Protein AF-A0A829BGI9-F1 (afdb_monomer)

Secondary structure (DSSP, 8-state):
----EEEPPTT--HHHHHHHHHHHHS--EEEETTEEEE----TT-EEEEEEEE-TTS-EE---SHHHHHHHHHHHHHHT-S---EEEEEEEE-

Int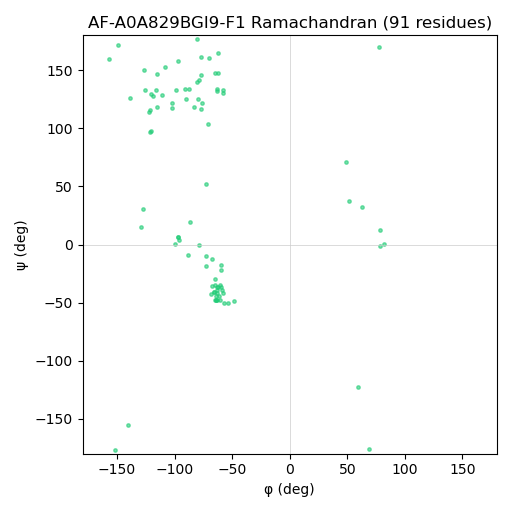erPro domains:
  IPR006219 DAHP synthase, class 1 [PTHR21225] (2-93)
  IPR013785 Aldolase-type TIM barrel [G3DSA:3.20.20.70] (1-93)

Organism: NCBI:txid857119

Radius of gyration: 14.65 Å; Cα contacts (8 Å, |Δi|>4): 171; chains: 1; bounding box: 36×33×37 Å

Solvent-accessible surface area (backbone atoms only — not comparable to full-atom values): 5236 Å² total; per-residue (Å²): 140,77,78,42,72,39,59,34,42,64,71,44,50,52,68,62,27,52,53,49,36,55,56,42,39,35,66,49,75,49,79,53,96,92,38,86,42,77,46,83,38,38,63,53,28,25,46,26,41,35,16,10,36,50,100,85,72,46,66,44,58,45,80,48,71,67,44,51,50,54,51,51,51,52,36,62,75,69,68,54,58,51,90,51,79,43,75,45,90,43,89,31,63

Mean predicted aligned error: 2.69 Å

Structure (mmCIF, N/CA/C/O backbone):
data_AF-A0A829BGI9-F1
#
_entry.id   AF-A0A829BGI9-F1
#
loop_
_atom_site.group_PDB
_atom_site.id
_atom_site.type_symbol
_atom_site.label_atom_id
_atom_site.label_alt_id
_atom_site.label_comp_id
_atom_site.label_asym_id
_atom_site.label_entity_id
_atom_site.label_seq_id
_atom_site.pdbx_PDB_ins_code
_atom_site.Cartn_x
_atom_site.Cartn_y
_atom_site.Cartn_z
_atom_site.occupancy
_atom_site.B_iso_or_equiv
_atom_site.auth_seq_id
_atom_site.auth_comp_id
_atom_site.auth_asym_id
_atom_site.auth_atom_id
_atom_site.pdbx_PDB_model_num
ATOM 1 N N . ASP A 1 1 ? -16.708 5.527 7.008 1.00 68.00 1 ASP A N 1
ATOM 2 C CA . ASP A 1 1 ? -15.357 5.117 6.581 1.00 68.00 1 ASP A CA 1
ATOM 3 C C . ASP A 1 1 ? -15.143 5.368 5.108 1.00 68.00 1 ASP A C 1
ATOM 5 O O . ASP A 1 1 ? -16.081 5.232 4.329 1.00 68.00 1 ASP A O 1
ATOM 9 N N . VAL A 1 2 ? -13.931 5.785 4.747 1.00 90.94 2 VAL A N 1
ATOM 10 C CA . VAL A 1 2 ? -13.521 6.045 3.363 1.00 90.94 2 VAL A CA 1
ATOM 11 C C . VAL A 1 2 ? -12.364 5.095 3.036 1.00 90.94 2 VAL A C 1
ATOM 13 O O . VAL A 1 2 ? -11.393 5.062 3.799 1.00 90.94 2 VAL A O 1
ATOM 16 N N . PRO A 1 3 ? -12.440 4.325 1.935 1.00 96.00 3 PRO A N 1
ATOM 17 C CA . PRO A 1 3 ? -11.314 3.535 1.455 1.00 96.00 3 PRO A CA 1
ATOM 18 C C . PRO A 1 3 ? -10.092 4.402 1.173 1.00 96.00 3 PRO A C 1
ATOM 20 O O . PRO A 1 3 ? -10.187 5.405 0.466 1.00 96.00 3 PRO A O 1
ATOM 23 N N . THR A 1 4 ? -8.940 3.994 1.703 1.00 97.62 4 THR A N 1
ATOM 24 C CA . THR A 1 4 ? -7.698 4.769 1.603 1.00 97.62 4 THR A CA 1
ATOM 25 C C . THR A 1 4 ? -6.623 3.951 0.906 1.00 97.62 4 THR A C 1
ATOM 27 O O . THR A 1 4 ? -6.180 2.929 1.424 1.00 97.62 4 THR A O 1
ATOM 30 N N . GLY A 1 5 ? -6.179 4.411 -0.259 1.00 97.75 5 GLY A N 1
ATOM 31 C CA . GLY A 1 5 ? -5.051 3.808 -0.958 1.00 97.75 5 GLY A CA 1
ATOM 32 C C . GLY A 1 5 ? -3.718 4.409 -0.507 1.00 97.75 5 GLY A C 1
ATOM 33 O O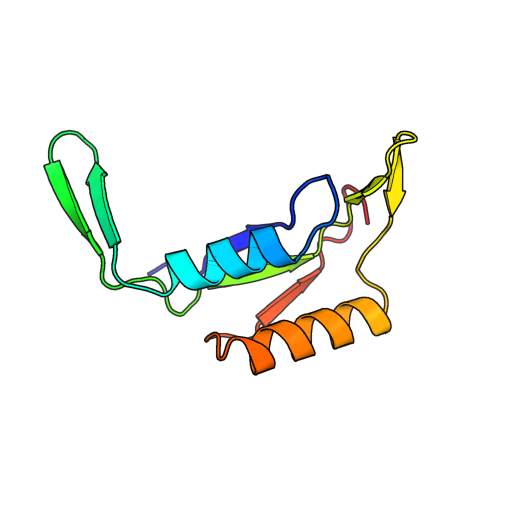 . GLY A 1 5 ? -3.573 5.629 -0.428 1.00 97.75 5 GLY A O 1
ATOM 34 N N . MET A 1 6 ? -2.737 3.554 -0.233 1.00 97.88 6 MET A N 1
ATOM 35 C CA . MET A 1 6 ? -1.371 3.924 0.128 1.00 97.88 6 MET A CA 1
ATOM 36 C C . MET A 1 6 ? -0.464 3.726 -1.085 1.00 97.88 6 MET A C 1
ATOM 38 O O . MET A 1 6 ? -0.365 2.621 -1.609 1.00 97.88 6 MET A O 1
ATOM 42 N N . LYS A 1 7 ? 0.208 4.791 -1.535 1.00 98.38 7 LYS A N 1
ATOM 43 C CA . LYS A 1 7 ? 1.195 4.717 -2.623 1.00 98.38 7 LYS A CA 1
ATOM 44 C C . LYS A 1 7 ? 2.525 4.174 -2.107 1.00 98.38 7 LYS A C 1
ATOM 46 O O . LYS A 1 7 ? 2.974 4.568 -1.028 1.00 98.38 7 LYS A O 1
ATOM 51 N N . ASN A 1 8 ? 3.200 3.343 -2.901 1.00 98.06 8 ASN A N 1
ATOM 52 C CA . ASN A 1 8 ? 4.597 3.018 -2.623 1.00 98.06 8 ASN A CA 1
ATOM 53 C C . ASN A 1 8 ? 5.481 4.281 -2.698 1.00 98.06 8 ASN A C 1
ATOM 55 O O . ASN A 1 8 ? 5.183 5.193 -3.476 1.00 98.06 8 ASN A O 1
ATOM 59 N N . PRO A 1 9 ? 6.555 4.372 -1.889 1.00 97.06 9 PRO A N 1
ATOM 60 C CA . PRO A 1 9 ? 7.450 5.526 -1.907 1.00 97.06 9 PRO A CA 1
ATOM 61 C C . PRO A 1 9 ? 8.135 5.667 -3.268 1.00 97.06 9 PRO A C 1
ATOM 63 O O . PRO A 1 9 ? 8.193 4.717 -4.052 1.00 97.06 9 PRO A O 1
ATOM 66 N N . THR A 1 10 ? 8.729 6.835 -3.515 1.00 96.19 10 THR A N 1
ATOM 67 C CA . THR A 1 10 ? 9.479 7.120 -4.750 1.00 96.19 10 THR A CA 1
ATOM 68 C C . THR A 1 10 ? 10.658 6.179 -4.970 1.00 96.19 10 THR A C 1
ATOM 70 O O . THR A 1 10 ? 11.048 5.983 -6.106 1.00 96.19 10 THR A O 1
ATOM 73 N N . SER A 1 11 ? 11.189 5.528 -3.932 1.00 95.62 11 SER A N 1
ATOM 74 C CA . SER A 1 11 ? 12.215 4.485 -4.076 1.00 95.62 11 SER A CA 1
ATOM 75 C C . SER A 1 11 ? 11.694 3.155 -4.639 1.00 95.62 11 SER A C 1
ATOM 77 O O . SER A 1 11 ? 12.487 2.258 -4.901 1.00 95.62 11 SER A O 1
ATOM 79 N N . GLY A 1 12 ? 10.375 2.975 -4.759 1.00 95.00 12 GLY A N 1
ATOM 80 C CA . GLY A 1 12 ? 9.760 1.706 -5.165 1.00 95.00 12 GLY A CA 1
ATOM 81 C C . GLY A 1 12 ? 9.674 0.646 -4.058 1.00 95.00 12 GLY A C 1
ATOM 82 O O . GLY A 1 12 ? 9.129 -0.429 -4.286 1.00 95.00 12 GLY A O 1
ATOM 83 N N . ASN A 1 13 ? 10.175 0.920 -2.847 1.00 94.94 13 ASN A N 1
ATOM 84 C CA . ASN A 1 13 ? 10.199 -0.065 -1.763 1.00 94.94 13 ASN A CA 1
ATOM 85 C C . ASN A 1 13 ? 8.789 -0.351 -1.206 1.00 94.94 13 ASN A C 1
ATOM 87 O O . ASN A 1 13 ? 8.247 0.430 -0.418 1.00 94.94 13 ASN A O 1
ATOM 91 N N . LEU A 1 14 ? 8.226 -1.503 -1.583 1.00 95.56 14 LEU A N 1
ATOM 92 C CA . LEU A 1 14 ? 6.869 -1.915 -1.213 1.00 95.56 14 LEU A CA 1
ATOM 93 C C . LEU A 1 14 ? 6.686 -2.139 0.296 1.00 95.56 14 LEU A C 1
ATOM 95 O O . LEU A 1 14 ? 5.601 -1.879 0.811 1.00 95.56 14 LEU A O 1
ATOM 99 N N . ASN A 1 15 ? 7.728 -2.538 1.035 1.00 95.94 15 ASN A N 1
ATOM 100 C CA . ASN A 1 15 ? 7.611 -2.809 2.475 1.00 95.94 15 ASN A CA 1
ATOM 101 C C . ASN A 1 15 ? 7.167 -1.567 3.260 1.00 95.94 15 ASN A C 1
ATOM 103 O O . ASN A 1 15 ? 6.415 -1.678 4.224 1.00 95.94 15 ASN A O 1
ATOM 107 N N . ILE A 1 16 ? 7.598 -0.372 2.841 1.00 96.75 16 ILE A N 1
ATOM 108 C CA . ILE A 1 16 ? 7.191 0.884 3.490 1.00 96.75 16 ILE A CA 1
ATOM 109 C C . ILE A 1 16 ? 5.679 1.094 3.344 1.00 96.75 16 ILE A C 1
ATOM 111 O O . ILE A 1 16 ? 5.003 1.431 4.314 1.00 96.75 16 ILE A O 1
ATOM 115 N N . MET A 1 17 ? 5.145 0.858 2.147 1.00 97.56 17 MET A N 1
ATOM 116 C CA . MET A 1 17 ? 3.712 0.961 1.872 1.00 97.56 17 MET A CA 1
ATOM 117 C C . MET A 1 17 ? 2.911 -0.063 2.673 1.00 97.56 17 MET A C 1
ATOM 119 O O . MET A 1 17 ? 1.931 0.301 3.318 1.00 97.56 17 MET A O 1
ATOM 123 N N . PHE A 1 18 ? 3.347 -1.324 2.674 1.00 98.19 18 PHE A N 1
ATOM 124 C CA . PHE A 1 18 ? 2.677 -2.396 3.406 1.00 98.19 18 PHE A CA 1
ATOM 125 C C . PHE A 1 18 ? 2.674 -2.176 4.920 1.00 98.19 18 PHE A C 1
ATOM 127 O O . PHE A 1 18 ? 1.649 -2.386 5.565 1.00 98.19 18 PHE A O 1
ATOM 134 N N . ASN A 1 19 ? 3.765 -1.661 5.489 1.00 97.94 19 ASN A N 1
ATOM 135 C CA . ASN A 1 19 ? 3.794 -1.246 6.892 1.00 97.94 19 ASN A CA 1
ATOM 136 C C . ASN A 1 19 ? 2.794 -0.114 7.174 1.00 97.94 19 ASN A C 1
ATOM 138 O O . ASN A 1 19 ? 2.156 -0.105 8.226 1.00 97.94 19 ASN A O 1
ATOM 142 N N . GLY A 1 20 ? 2.620 0.817 6.230 1.00 97.50 20 GLY A N 1
ATOM 143 C CA . GLY A 1 20 ? 1.592 1.856 6.309 1.00 97.50 20 GLY A CA 1
ATOM 144 C C . GLY A 1 20 ? 0.171 1.287 6.308 1.00 97.50 20 GLY A C 1
ATOM 145 O O . GLY A 1 20 ? -0.659 1.720 7.103 1.00 97.50 20 GLY A O 1
ATOM 146 N N . ILE A 1 21 ? -0.100 0.279 5.472 1.00 98.19 21 ILE A N 1
ATOM 147 C CA . ILE A 1 21 ? -1.389 -0.430 5.450 1.00 98.19 21 ILE A CA 1
ATOM 148 C C . ILE A 1 21 ? -1.612 -1.174 6.767 1.00 98.19 21 ILE A C 1
ATOM 150 O O . ILE A 1 21 ? -2.668 -1.013 7.372 1.00 98.19 21 ILE A O 1
ATOM 154 N N . TYR A 1 22 ? -0.614 -1.919 7.252 1.00 98.06 22 TYR A N 1
ATOM 155 C CA . TYR A 1 22 ? -0.676 -2.595 8.548 1.00 98.06 22 TYR A CA 1
ATOM 156 C C . TYR A 1 22 ? -1.024 -1.613 9.672 1.00 98.06 22 TYR A C 1
ATOM 158 O O . TYR A 1 22 ? -1.960 -1.846 10.433 1.00 98.06 22 TYR A O 1
ATOM 166 N N . ALA A 1 23 ? -0.321 -0.481 9.756 1.00 97.81 23 ALA A N 1
ATOM 167 C CA . ALA A 1 23 ? -0.600 0.534 10.766 1.00 97.81 23 ALA A CA 1
ATOM 168 C C . ALA A 1 23 ? -2.020 1.104 10.626 1.00 97.81 23 ALA A C 1
ATOM 170 O O . ALA A 1 23 ? -2.738 1.207 11.620 1.00 97.81 23 ALA A O 1
ATOM 171 N N . ALA A 1 24 ? -2.447 1.419 9.399 1.00 97.31 24 ALA A N 1
ATOM 172 C CA . ALA A 1 24 ? -3.769 1.972 9.125 1.00 97.31 24 ALA A CA 1
ATOM 173 C C . ALA A 1 24 ? -4.906 0.998 9.458 1.00 97.31 24 ALA A C 1
ATOM 175 O O . ALA A 1 24 ? -5.956 1.448 9.903 1.00 97.31 24 ALA A O 1
ATOM 176 N N . GLN A 1 25 ? -4.716 -0.310 9.267 1.00 97.75 25 GLN A N 1
ATOM 177 C CA . GLN A 1 25 ? -5.718 -1.336 9.584 1.00 97.75 25 GLN A CA 1
ATOM 178 C C . GLN A 1 25 ? -5.882 -1.577 11.089 1.00 97.75 25 GLN A C 1
ATOM 180 O O . GLN A 1 25 ? -6.906 -2.106 11.512 1.00 97.75 25 GLN A O 1
ATOM 185 N N . ASN A 1 26 ? -4.907 -1.173 11.902 1.00 97.69 26 ASN A N 1
ATOM 186 C CA . ASN A 1 26 ? -4.937 -1.354 13.346 1.00 97.69 26 ASN A CA 1
ATOM 187 C C . ASN A 1 26 ? -5.432 -0.098 14.076 1.00 97.69 26 ASN A C 1
ATOM 189 O O . ASN A 1 26 ? -5.345 1.023 13.578 1.00 97.69 26 ASN A O 1
ATOM 193 N N . LYS A 1 27 ? -5.920 -0.303 15.300 1.00 97.50 27 LYS A N 1
ATOM 194 C CA . LYS A 1 27 ? -6.286 0.760 16.240 1.00 97.50 27 LYS A CA 1
ATOM 195 C C . LYS A 1 27 ? -5.084 1.666 16.531 1.00 97.50 27 LYS A C 1
ATOM 197 O O . LYS A 1 27 ? -3.997 1.173 16.825 1.00 97.50 27 LYS A O 1
ATOM 202 N N . GLN A 1 28 ? -5.293 2.979 16.475 1.00 97.12 28 GLN A N 1
ATOM 203 C CA . GLN A 1 28 ? -4.272 3.992 16.765 1.00 97.12 28 GLN A CA 1
ATOM 204 C C . GLN A 1 28 ? -4.786 4.974 17.825 1.00 97.12 28 GLN A C 1
ATOM 206 O O . GLN A 1 28 ? -5.987 5.237 17.879 1.00 97.12 28 GLN A O 1
ATOM 211 N N . SER A 1 29 ? -3.879 5.537 18.628 1.00 97.31 29 SER A N 1
ATOM 212 C CA . SER A 1 29 ? -4.145 6.712 19.471 1.00 97.31 29 SER A CA 1
ATOM 213 C C . SER A 1 29 ? -3.185 7.835 19.087 1.00 97.31 29 SER A C 1
ATOM 215 O O . SER A 1 29 ? -1.979 7.599 18.965 1.00 97.31 29 SER A O 1
ATOM 217 N N . PHE A 1 30 ? -3.710 9.035 18.840 1.00 96.69 30 PHE A N 1
ATOM 218 C CA . PHE A 1 30 ? -2.910 10.212 18.501 1.00 96.69 30 PHE A CA 1
ATOM 219 C C . PHE A 1 30 ? -3.642 11.519 18.820 1.00 96.69 30 PHE A C 1
ATOM 221 O O . PHE A 1 30 ? -4.865 11.568 18.913 1.00 96.69 30 PHE A O 1
ATOM 228 N N . LEU A 1 31 ? -2.875 12.604 18.950 1.00 97.62 31 LEU A N 1
ATOM 229 C CA . LEU A 1 31 ? -3.419 13.949 19.118 1.00 97.62 31 LEU A CA 1
ATOM 230 C C . LEU A 1 31 ? -3.861 14.510 17.760 1.00 97.62 31 LEU A C 1
ATOM 232 O O . LEU A 1 31 ? -3.058 14.598 16.829 1.00 97.62 31 LEU A O 1
ATOM 236 N N . PHE A 1 32 ? -5.113 14.942 17.655 1.00 96.12 32 PHE A N 1
ATOM 237 C CA . PHE A 1 32 ? -5.655 15.577 16.459 1.00 96.12 32 PHE A CA 1
ATOM 238 C C . PHE A 1 32 ? -6.546 16.754 16.845 1.00 96.12 32 PHE A C 1
ATOM 240 O O . PHE A 1 32 ? -7.461 16.615 17.648 1.00 96.12 32 PHE A O 1
ATOM 247 N N . ASN A 1 33 ? -6.272 17.934 16.282 1.00 95.81 33 ASN A N 1
ATOM 248 C CA . ASN A 1 33 ? -6.985 19.178 16.601 1.00 95.81 33 ASN A CA 1
ATOM 249 C C . ASN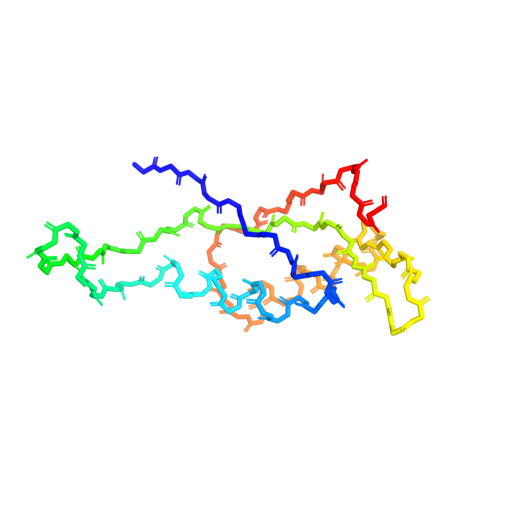 A 1 33 ? -7.063 19.504 18.108 1.00 95.81 33 ASN A C 1
ATOM 251 O O . ASN A 1 33 ? -8.057 20.048 18.576 1.00 95.81 33 ASN A O 1
ATOM 255 N N . GLY A 1 34 ? -5.994 19.208 18.854 1.00 96.62 34 GLY A N 1
ATOM 256 C CA . GLY A 1 34 ? -5.906 19.498 20.290 1.00 96.62 34 GLY A CA 1
ATOM 257 C C . GLY A 1 34 ? -6.584 18.470 21.198 1.00 96.62 34 GLY A C 1
ATOM 258 O O . GLY A 1 34 ? -6.501 18.619 22.411 1.00 96.62 34 GLY A O 1
ATOM 259 N N . GLU A 1 35 ? -7.178 17.420 20.632 1.00 96.50 35 GLU A N 1
ATOM 260 C CA . GLU A 1 35 ? -7.856 16.348 21.365 1.00 96.50 35 GLU A CA 1
ATOM 261 C C . GLU A 1 35 ? -7.134 15.011 21.164 1.00 96.50 35 GLU A C 1
ATOM 263 O O . GLU A 1 35 ? -6.567 14.752 20.096 1.00 96.50 35 GLU A O 1
ATOM 268 N N . GLU A 1 36 ? -7.149 14.149 22.182 1.00 97.06 36 GLU A N 1
ATOM 269 C CA . GLU A 1 36 ? -6.700 12.762 22.040 1.00 97.06 36 GLU A CA 1
ATOM 270 C C . GLU A 1 36 ? -7.785 11.958 21.319 1.00 97.06 36 GLU A C 1
ATOM 272 O O . GLU A 1 36 ? -8.935 11.893 21.756 1.00 97.06 36 GLU A O 1
ATOM 277 N N . VAL A 1 37 ? -7.421 11.361 20.188 1.00 96.94 37 VAL A N 1
ATOM 278 C CA . VAL A 1 37 ? -8.327 10.581 19.350 1.00 96.94 37 VAL A CA 1
ATOM 279 C C . VAL A 1 37 ? -7.866 9.138 19.326 1.00 96.94 37 VAL A C 1
ATOM 281 O O . VAL A 1 37 ? -6.704 8.839 19.061 1.00 96.94 37 VAL A O 1
ATOM 284 N N . GLU A 1 38 ? -8.822 8.241 19.529 1.00 97.81 38 GLU A N 1
ATOM 285 C CA . GLU A 1 38 ? -8.642 6.807 19.386 1.00 97.81 38 GLU A CA 1
ATOM 286 C C . GLU A 1 38 ? -9.438 6.311 18.170 1.00 97.81 38 GLU A C 1
ATOM 288 O O . GLU A 1 38 ? -10.627 6.604 18.034 1.00 97.81 38 GLU A O 1
ATOM 293 N N . THR A 1 39 ? -8.794 5.572 17.265 1.00 96.38 39 THR A N 1
ATOM 294 C CA . THR A 1 39 ? -9.429 5.067 16.037 1.00 96.38 39 THR A CA 1
ATOM 295 C C . THR A 1 39 ? -9.657 3.562 16.093 1.00 96.38 39 THR A C 1
ATOM 297 O O . THR A 1 39 ? -8.910 2.824 16.726 1.00 96.38 39 THR A O 1
ATOM 300 N N . SER A 1 40 ? -10.658 3.066 15.368 1.00 96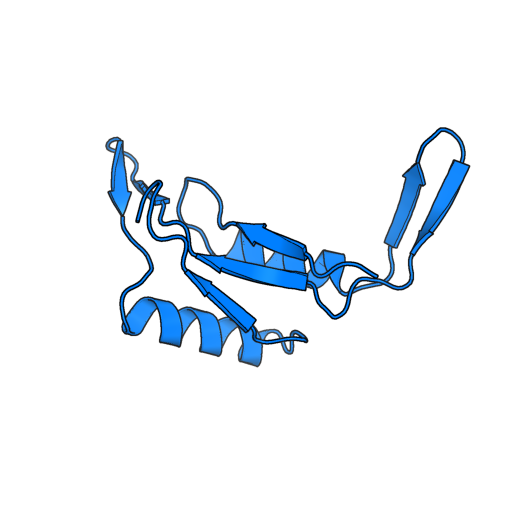.06 40 SER A N 1
ATOM 301 C CA . SER A 1 40 ? -10.896 1.624 15.205 1.00 96.06 40 SER A CA 1
ATOM 302 C C . SER A 1 40 ? -9.974 0.948 14.180 1.00 96.06 40 SER A C 1
ATOM 304 O O . SER A 1 40 ? -10.106 -0.251 13.953 1.00 96.06 40 SER A O 1
ATOM 306 N N . GLY A 1 41 ? -9.077 1.702 13.535 1.00 97.00 41 GLY A N 1
ATOM 307 C CA . GLY A 1 41 ? -8.400 1.283 12.305 1.00 97.00 41 GLY A CA 1
ATOM 308 C C . GLY A 1 41 ? -9.288 1.417 11.059 1.00 97.00 41 GLY A C 1
ATOM 309 O O . GLY A 1 41 ? -10.487 1.690 11.143 1.00 97.00 41 GLY A O 1
ATOM 310 N N . ASN A 1 42 ? -8.678 1.250 9.886 1.00 97.88 42 ASN A N 1
ATOM 311 C CA . ASN A 1 42 ? -9.312 1.308 8.573 1.00 97.88 42 ASN A CA 1
ATOM 312 C C . ASN A 1 42 ? -9.110 -0.026 7.823 1.00 97.88 42 ASN A C 1
ATOM 314 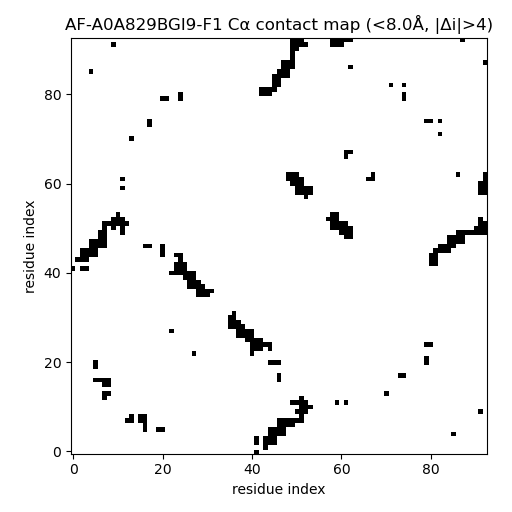O O . ASN A 1 42 ? -8.090 -0.192 7.148 1.00 97.88 42 ASN A O 1
ATOM 318 N N . PRO A 1 43 ? -10.087 -0.952 7.863 1.00 97.06 43 PRO A N 1
ATOM 319 C CA . PRO A 1 43 ? -9.982 -2.263 7.210 1.00 97.06 43 PRO A CA 1
ATOM 320 C C . PRO A 1 43 ? -9.958 -2.178 5.676 1.00 97.06 43 PRO A C 1
ATOM 322 O O . PRO A 1 43 ? -9.645 -3.152 4.999 1.00 97.06 43 PRO A O 1
ATOM 325 N N . THR A 1 44 ? -10.286 -1.013 5.112 1.00 97.50 44 THR A N 1
ATOM 326 C CA . THR A 1 44 ? -10.308 -0.771 3.663 1.00 97.50 44 THR A CA 1
ATOM 327 C C . THR A 1 44 ? -9.034 -0.100 3.142 1.00 97.50 44 THR A C 1
ATOM 329 O O . THR A 1 44 ? -8.964 0.253 1.961 1.00 97.50 44 THR A O 1
ATOM 332 N N . ALA A 1 45 ? -8.009 0.063 3.987 1.00 98.19 45 ALA A N 1
ATOM 333 C CA . ALA A 1 45 ? -6.694 0.523 3.554 1.00 98.19 45 ALA A CA 1
ATOM 334 C C . ALA A 1 45 ? -6.059 -0.481 2.575 1.00 98.19 45 ALA A C 1
ATOM 336 O O . ALA A 1 45 ? -6.079 -1.684 2.838 1.00 98.19 45 ALA A O 1
ATOM 337 N N . HIS A 1 46 ? -5.526 0.001 1.449 1.00 98.38 46 HIS A N 1
ATOM 338 C CA . HIS A 1 46 ? -5.068 -0.859 0.352 1.00 98.38 46 HIS A CA 1
ATOM 339 C C . HIS A 1 46 ? -3.888 -0.285 -0.446 1.00 98.38 46 HIS A C 1
ATOM 341 O O . HIS A 1 46 ? -3.493 0.864 -0.249 1.00 98.38 46 HIS A O 1
ATOM 347 N N . VAL A 1 47 ? -3.313 -1.090 -1.339 1.00 98.25 47 VAL A N 1
ATOM 348 C CA . VAL A 1 47 ? -2.127 -0.758 -2.141 1.00 98.25 47 VAL A CA 1
ATOM 349 C C . VAL A 1 47 ? -2.466 0.100 -3.360 1.00 98.25 47 VAL A C 1
ATOM 351 O O . VAL A 1 47 ? -3.429 -0.166 -4.081 1.00 98.25 47 VAL A O 1
ATOM 354 N N . ILE A 1 48 ? -1.596 1.075 -3.644 1.00 98.50 48 ILE A N 1
ATOM 355 C CA . ILE A 1 48 ? -1.464 1.727 -4.950 1.00 98.50 48 ILE A CA 1
ATOM 356 C C . ILE A 1 48 ? -0.022 1.551 -5.456 1.00 98.50 48 ILE A C 1
ATOM 358 O O . ILE A 1 48 ? 0.919 2.128 -4.901 1.00 98.50 48 ILE A O 1
ATOM 362 N N . LEU A 1 49 ? 0.142 0.801 -6.545 1.00 98.56 49 LEU A N 1
ATOM 363 C CA . LEU A 1 49 ? 1.410 0.629 -7.260 1.00 98.56 49 LEU A CA 1
ATOM 364 C C . LEU A 1 49 ? 1.620 1.809 -8.219 1.00 98.56 49 LEU A C 1
ATOM 366 O O . LEU A 1 49 ? 0.792 2.026 -9.103 1.00 98.56 49 LEU A O 1
ATOM 370 N N . ARG A 1 50 ? 2.693 2.589 -8.031 1.00 98.50 50 ARG A N 1
ATOM 371 C CA . ARG A 1 50 ? 2.958 3.851 -8.763 1.00 98.50 50 ARG A CA 1
ATOM 372 C C . ARG A 1 50 ? 4.351 3.975 -9.396 1.00 98.50 50 ARG A C 1
ATOM 374 O O . ARG A 1 50 ? 4.787 5.092 -9.687 1.00 98.50 50 ARG A O 1
ATOM 381 N N . GLY A 1 51 ? 5.067 2.862 -9.504 1.00 98.00 51 GLY A N 1
ATOM 382 C CA . GLY A 1 51 ? 6.471 2.799 -9.894 1.00 98.00 51 GLY A CA 1
ATOM 383 C C . GLY A 1 51 ? 7.409 3.391 -8.844 1.00 98.00 51 GLY A C 1
ATOM 384 O O . GLY A 1 51 ? 6.999 3.803 -7.755 1.00 98.00 51 GLY A O 1
ATOM 385 N N . GLY A 1 52 ? 8.693 3.441 -9.162 1.00 97.81 52 GLY A N 1
ATOM 386 C CA . GLY A 1 52 ? 9.704 4.116 -8.357 1.00 97.81 52 GLY A CA 1
ATOM 387 C C . GLY A 1 52 ? 10.860 4.605 -9.214 1.00 97.81 52 GLY A C 1
ATOM 388 O O . GLY A 1 52 ? 10.861 4.449 -10.428 1.00 97.81 52 GLY A O 1
ATOM 389 N N . VAL A 1 53 ? 11.866 5.179 -8.577 1.00 97.31 53 VAL A N 1
ATOM 390 C CA . VAL A 1 53 ? 13.051 5.737 -9.215 1.00 97.31 53 VAL A CA 1
ATOM 391 C C . VAL A 1 53 ? 14.274 5.090 -8.582 1.00 97.31 53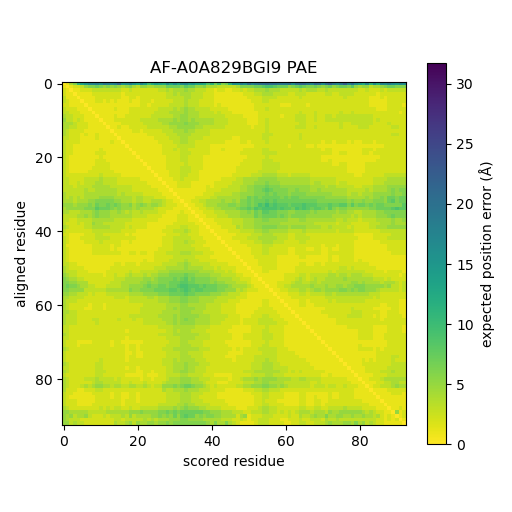 VAL A C 1
ATOM 393 O O . VAL A 1 53 ? 14.367 4.979 -7.357 1.00 97.31 53 VAL A O 1
ATOM 396 N N . ASN A 1 54 ? 15.211 4.638 -9.411 1.00 95.12 54 ASN A N 1
ATOM 397 C CA . ASN A 1 54 ? 16.478 4.099 -8.924 1.00 95.12 54 ASN A CA 1
ATOM 398 C C . ASN A 1 54 ? 17.481 5.214 -8.565 1.00 95.12 54 ASN A C 1
ATOM 400 O O . ASN A 1 54 ? 17.234 6.400 -8.778 1.00 95.12 54 ASN A O 1
ATOM 404 N N . GLU A 1 55 ? 18.654 4.838 -8.054 1.00 94.38 55 GLU A N 1
ATOM 405 C CA . GLU A 1 55 ? 19.715 5.782 -7.656 1.00 94.38 55 GLU A CA 1
ATOM 406 C C . GLU A 1 55 ? 20.230 6.686 -8.794 1.00 94.38 55 GLU A C 1
ATOM 408 O O . GLU A 1 55 ? 20.824 7.730 -8.536 1.00 94.38 55 GLU A O 1
ATOM 413 N N . TYR A 1 56 ? 19.962 6.318 -10.049 1.00 95.25 56 TYR A N 1
ATOM 414 C CA . TYR A 1 56 ? 20.349 7.068 -11.245 1.00 95.25 56 TYR A CA 1
ATOM 415 C C . TYR A 1 56 ? 19.230 7.966 -11.791 1.00 95.25 56 TYR A C 1
ATOM 417 O O . TYR A 1 56 ? 19.379 8.535 -12.871 1.00 95.25 56 TYR A O 1
ATOM 425 N N . GLY A 1 57 ? 18.097 8.084 -11.093 1.00 93.94 57 GLY A N 1
ATOM 426 C CA . GLY A 1 57 ? 16.974 8.906 -11.545 1.00 93.94 57 GLY A CA 1
ATOM 427 C C . GLY A 1 57 ? 16.112 8.254 -12.632 1.00 93.94 57 GLY A C 1
ATOM 428 O O . GLY A 1 57 ? 15.309 8.938 -13.261 1.00 93.94 57 GLY A O 1
ATOM 429 N N . LYS A 1 58 ? 16.271 6.948 -12.888 1.00 97.19 58 LYS A N 1
ATOM 430 C CA . LYS A 1 58 ? 15.479 6.226 -13.891 1.00 97.19 58 LYS A CA 1
ATOM 431 C C . LYS A 1 58 ? 14.230 5.618 -13.259 1.00 97.19 58 LYS A C 1
ATOM 433 O O . LYS A 1 58 ? 14.334 4.924 -12.246 1.00 97.19 58 LYS A O 1
ATOM 438 N N . ASN A 1 59 ? 13.091 5.803 -13.923 1.00 97.69 59 ASN A N 1
ATOM 439 C CA . ASN A 1 59 ? 11.830 5.164 -13.558 1.00 97.69 59 ASN A CA 1
ATOM 440 C C . ASN A 1 59 ? 11.927 3.637 -13.677 1.00 97.69 59 ASN A C 1
ATOM 442 O O . ASN A 1 59 ? 12.421 3.097 -14.674 1.00 97.69 59 ASN A O 1
ATOM 446 N N . ILE A 1 60 ? 11.435 2.963 -12.647 1.00 97.81 60 ILE A N 1
ATOM 447 C CA . ILE A 1 60 ? 11.282 1.521 -12.523 1.00 97.81 60 ILE A CA 1
ATOM 448 C C . ILE A 1 60 ? 9.786 1.264 -12.310 1.00 97.81 60 ILE A C 1
ATOM 450 O O . ILE A 1 60 ? 9.296 1.406 -11.183 1.00 97.81 60 ILE A O 1
ATOM 454 N N . PRO A 1 61 ? 9.058 0.911 -13.381 1.00 97.94 61 PRO A N 1
ATOM 455 C CA . PRO A 1 61 ? 7.643 0.598 -13.280 1.00 97.94 61 PRO A CA 1
ATOM 456 C C . PRO A 1 61 ? 7.416 -0.655 -12.441 1.00 97.94 61 PRO A C 1
ATOM 458 O O . PRO A 1 61 ? 8.233 -1.578 -12.462 1.00 97.94 61 PRO A O 1
ATOM 461 N N . ASN A 1 62 ? 6.293 -0.702 -11.733 1.00 97.81 62 ASN A N 1
ATOM 462 C CA . ASN A 1 62 ? 5.896 -1.826 -10.895 1.00 97.81 62 ASN A CA 1
ATOM 463 C C . ASN A 1 62 ? 4.477 -2.345 -11.195 1.00 97.81 62 ASN A C 1
ATOM 465 O O . ASN A 1 62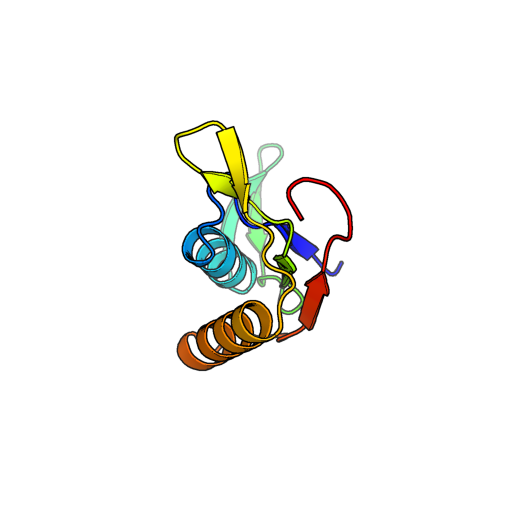 ? 3.808 -2.852 -10.300 1.00 97.81 62 ASN A O 1
ATOM 469 N N . TYR A 1 63 ? 4.016 -2.240 -12.448 1.00 97.75 63 TYR A N 1
ATOM 470 C CA . TYR A 1 63 ? 2.728 -2.791 -12.906 1.00 97.75 63 TYR A CA 1
ATOM 471 C C . TYR A 1 63 ? 2.830 -4.130 -13.645 1.00 97.75 63 TYR A C 1
ATOM 473 O O . TYR A 1 63 ? 1.818 -4.635 -14.135 1.00 97.75 63 TYR A O 1
ATOM 481 N N . TYR A 1 64 ? 4.031 -4.689 -13.809 1.00 98.00 64 TYR A N 1
ATOM 482 C CA . TYR A 1 64 ? 4.188 -5.949 -14.528 1.00 98.00 64 TYR A CA 1
ATOM 483 C C . TYR A 1 64 ? 3.612 -7.112 -13.719 1.00 98.00 64 TYR A C 1
ATOM 485 O O . TYR A 1 64 ? 3.448 -7.026 -12.503 1.00 98.00 64 TYR A O 1
ATOM 493 N N . TYR A 1 65 ? 3.334 -8.219 -14.407 1.00 98.00 65 TYR A N 1
ATOM 494 C CA . TYR A 1 65 ? 2.760 -9.426 -13.812 1.00 98.00 65 TYR A CA 1
ATOM 495 C C . TYR A 1 65 ? 3.491 -9.865 -12.533 1.00 98.00 65 TYR A C 1
ATOM 497 O O . TYR A 1 65 ? 2.851 -10.043 -11.499 1.00 98.00 65 TYR A O 1
ATOM 505 N N . ASP A 1 66 ? 4.824 -9.929 -12.575 1.00 97.75 66 ASP A N 1
ATOM 506 C CA . ASP A 1 66 ? 5.637 -10.333 -11.424 1.00 97.75 66 ASP A CA 1
ATOM 507 C C . ASP A 1 66 ? 5.489 -9.366 -10.241 1.00 97.75 66 ASP A C 1
ATOM 509 O O . ASP A 1 66 ? 5.399 -9.795 -9.098 1.00 97.75 66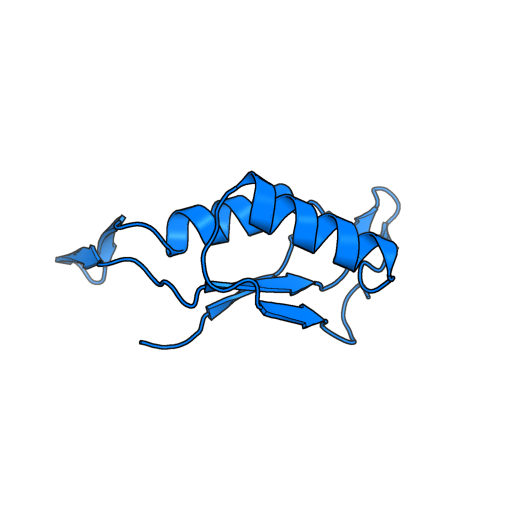 ASP A O 1
ATOM 513 N N . ASN A 1 67 ? 5.353 -8.059 -10.495 1.00 97.56 67 ASN A N 1
ATOM 514 C CA . ASN A 1 67 ? 5.146 -7.080 -9.424 1.00 97.56 67 ASN A CA 1
ATOM 515 C C . ASN A 1 67 ? 3.786 -7.252 -8.742 1.00 97.56 67 ASN A C 1
ATOM 517 O O . ASN A 1 67 ? 3.665 -7.053 -7.533 1.00 97.56 67 ASN A O 1
ATOM 521 N N . VAL A 1 68 ? 2.757 -7.617 -9.510 1.00 98.06 68 VAL A N 1
ATOM 522 C CA . VAL A 1 68 ? 1.430 -7.908 -8.961 1.00 98.06 68 VAL A CA 1
ATOM 523 C C . VAL A 1 68 ? 1.473 -9.192 -8.134 1.00 98.06 68 VAL A C 1
ATOM 525 O O . VAL A 1 68 ? 0.931 -9.198 -7.032 1.00 98.06 68 VAL A O 1
ATOM 528 N N . LEU A 1 69 ? 2.160 -10.239 -8.605 1.00 98.06 69 LEU A N 1
ATOM 529 C CA . LEU A 1 69 ? 2.361 -11.467 -7.829 1.00 98.06 69 LEU A CA 1
ATOM 530 C C . LEU A 1 69 ? 3.112 -11.208 -6.520 1.00 98.06 69 LEU A C 1
ATOM 532 O O . LEU A 1 69 ? 2.644 -11.629 -5.466 1.00 98.06 69 LEU A O 1
ATOM 536 N N . ASP A 1 70 ? 4.213 -10.458 -6.571 1.00 97.19 70 ASP A N 1
ATOM 537 C CA . ASP A 1 70 ? 4.971 -10.069 -5.380 1.00 97.19 70 ASP A CA 1
ATOM 538 C C . ASP A 1 70 ? 4.094 -9.275 -4.400 1.00 97.19 70 ASP A C 1
ATOM 540 O O . ASP A 1 70 ? 4.170 -9.452 -3.187 1.00 97.19 70 ASP A O 1
ATOM 544 N N . THR A 1 71 ? 3.223 -8.401 -4.913 1.00 97.94 71 THR A N 1
ATOM 545 C CA . THR A 1 71 ? 2.285 -7.628 -4.087 1.00 97.9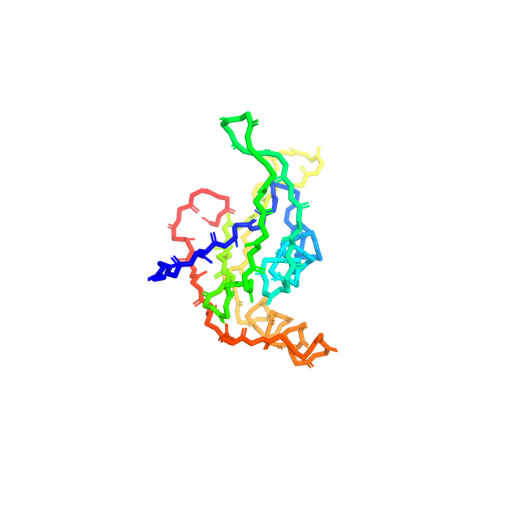4 71 THR A CA 1
ATOM 546 C C . THR A 1 71 ? 1.258 -8.541 -3.408 1.00 97.94 71 THR A C 1
ATOM 548 O O . THR A 1 71 ? 0.958 -8.344 -2.231 1.00 97.94 71 THR A O 1
ATOM 551 N N . ILE A 1 72 ? 0.737 -9.547 -4.116 1.00 98.00 72 ILE A N 1
ATOM 552 C CA . ILE A 1 72 ? -0.188 -10.544 -3.554 1.00 98.00 72 ILE A CA 1
ATOM 553 C C . ILE A 1 72 ? 0.503 -11.354 -2.449 1.00 98.00 72 ILE A C 1
ATOM 555 O O . ILE A 1 72 ? -0.045 -11.454 -1.353 1.00 98.00 72 ILE A O 1
ATOM 559 N N . ASP A 1 73 ? 1.721 -11.850 -2.690 1.00 97.62 73 ASP A N 1
ATOM 560 C CA . ASP A 1 73 ? 2.492 -12.616 -1.697 1.00 97.62 73 ASP A CA 1
ATOM 561 C C . ASP A 1 73 ? 2.714 -11.811 -0.408 1.00 97.62 73 ASP A C 1
ATOM 563 O O . ASP A 1 73 ? 2.524 -12.319 0.696 1.00 97.62 73 ASP A O 1
ATOM 567 N N . GLN A 1 74 ? 3.028 -10.517 -0.521 1.00 97.19 74 GLN A N 1
ATOM 568 C CA . GLN A 1 74 ? 3.204 -9.652 0.651 1.00 97.19 74 GLN A CA 1
ATOM 569 C C . GLN A 1 74 ? 1.905 -9.455 1.443 1.00 97.19 74 GLN A C 1
ATOM 571 O O . GLN A 1 74 ? 1.933 -9.487 2.676 1.00 97.19 74 GLN A O 1
ATOM 576 N N . TYR A 1 75 ? 0.766 -9.287 0.761 1.00 97.38 75 TYR A N 1
ATOM 577 C CA . TYR A 1 75 ? -0.547 -9.243 1.412 1.00 97.38 75 TYR A CA 1
ATOM 578 C C . TYR A 1 75 ? -0.811 -10.513 2.227 1.00 97.38 75 TYR A C 1
ATOM 580 O O . TYR A 1 75 ? -1.169 -10.423 3.405 1.00 97.38 75 TYR A O 1
ATOM 588 N N . GLU A 1 76 ? -0.612 -11.681 1.610 1.00 97.19 76 GLU A N 1
ATOM 589 C CA . GLU A 1 76 ? -0.844 -12.989 2.229 1.00 97.19 76 GLU A CA 1
ATOM 590 C C . GLU A 1 76 ? 0.101 -13.224 3.408 1.00 97.19 76 GLU A C 1
ATOM 592 O O . GLU A 1 76 ? -0.338 -13.560 4.510 1.00 97.19 76 GLU A O 1
ATOM 597 N N . LYS A 1 77 ? 1.394 -12.961 3.209 1.00 97.44 77 LYS A N 1
ATOM 598 C CA . LYS A 1 77 ? 2.436 -13.112 4.225 1.00 97.44 77 LYS A CA 1
ATOM 599 C C . LYS A 1 77 ? 2.189 -12.249 5.459 1.00 97.44 77 LYS A C 1
ATOM 601 O O . LYS A 1 77 ? 2.498 -12.673 6.572 1.00 97.44 77 LYS A O 1
ATOM 606 N N . MET A 1 78 ? 1.663 -11.040 5.275 1.00 97.38 78 MET A N 1
ATOM 607 C CA . MET A 1 78 ? 1.361 -10.121 6.373 1.00 97.38 78 MET A CA 1
ATOM 608 C C . MET A 1 78 ? -0.048 -10.307 6.953 1.00 97.38 78 MET A C 1
ATOM 610 O O . MET A 1 78 ? -0.354 -9.705 7.982 1.00 97.38 78 MET A O 1
ATOM 614 N N . GLY A 1 79 ? -0.903 -11.121 6.324 1.00 97.12 79 GLY A N 1
ATOM 615 C CA . GLY A 1 79 ? -2.285 -11.337 6.756 1.00 97.12 79 GLY A CA 1
ATOM 616 C C . GLY A 1 79 ? -3.139 -10.066 6.713 1.00 97.12 79 GLY A C 1
ATOM 617 O O . GLY A 1 79 ? -4.011 -9.882 7.564 1.00 97.12 79 GLY A O 1
ATOM 618 N N . LEU A 1 80 ? -2.861 -9.163 5.767 1.00 97.62 80 LEU A N 1
ATOM 619 C CA . LEU A 1 80 ? -3.535 -7.868 5.675 1.00 97.62 80 LEU A CA 1
ATOM 620 C C . LEU A 1 80 ? -4.934 -7.997 5.072 1.00 97.62 80 LEU A C 1
ATOM 622 O O . LEU A 1 80 ? -5.191 -8.800 4.175 1.00 97.62 80 LEU A O 1
ATOM 626 N N . GLN A 1 81 ? -5.845 -7.157 5.552 1.00 95.69 81 GLN A N 1
ATOM 627 C CA . GLN A 1 81 ? -7.220 -7.095 5.064 1.00 95.69 81 GLN A CA 1
ATOM 628 C C . GLN A 1 81 ? -7.293 -6.358 3.721 1.00 95.69 81 GLN A C 1
ATOM 630 O O . GLN A 1 81 ? -6.381 -5.613 3.364 1.00 95.69 81 GLN A O 1
ATOM 635 N N . ASN A 1 82 ? -8.393 -6.549 2.989 1.00 95.44 82 ASN A N 1
ATOM 636 C CA . ASN A 1 82 ? -8.669 -5.873 1.719 1.00 95.44 82 ASN A CA 1
ATOM 637 C C . ASN A 1 82 ? -7.488 -5.929 0.716 1.00 95.44 82 ASN A C 1
ATOM 639 O O . ASN A 1 82 ? -6.863 -4.894 0.455 1.00 95.44 82 ASN A O 1
ATOM 643 N N . PRO A 1 83 ? -7.183 -7.110 0.134 1.00 94.81 83 PRO A N 1
ATOM 644 C CA . PRO A 1 83 ? -6.126 -7.298 -0.869 1.00 94.81 83 PRO A CA 1
ATOM 645 C C . PRO A 1 83 ? -6.520 -6.703 -2.235 1.00 94.81 83 PRO A C 1
ATOM 647 O O . PRO A 1 83 ? -6.508 -7.362 -3.272 1.00 94.81 83 PRO A O 1
ATOM 650 N N . PHE A 1 84 ? -6.933 -5.439 -2.226 1.00 97.31 84 PHE A N 1
ATOM 651 C CA . PHE A 1 84 ? -7.280 -4.654 -3.394 1.00 97.31 84 PHE A CA 1
ATOM 652 C C . PHE A 1 84 ? -6.025 -3.938 -3.894 1.00 97.31 84 PHE A C 1
ATOM 654 O O . PHE A 1 84 ? -5.355 -3.235 -3.140 1.00 97.31 84 PHE A O 1
ATOM 661 N N . ILE A 1 85 ? -5.693 -4.126 -5.167 1.00 98.25 85 ILE A N 1
ATOM 662 C CA . ILE A 1 85 ? -4.489 -3.556 -5.773 1.00 98.25 85 ILE A CA 1
ATOM 663 C C . ILE A 1 85 ? -4.927 -2.568 -6.844 1.00 98.25 85 ILE A C 1
ATOM 665 O O . ILE A 1 85 ? -5.563 -2.944 -7.829 1.00 98.25 85 ILE A O 1
ATOM 669 N N . VAL A 1 86 ? -4.566 -1.301 -6.658 1.00 98.44 86 VAL A N 1
ATOM 670 C CA . VAL A 1 86 ? -4.734 -0.261 -7.673 1.00 98.44 86 VAL A CA 1
ATOM 671 C C . VAL A 1 86 ? -3.405 -0.050 -8.383 1.00 98.44 86 VAL A C 1
ATOM 673 O O . VAL A 1 86 ? -2.368 0.107 -7.740 1.00 98.44 86 VAL A O 1
ATOM 676 N N . VAL A 1 87 ? -3.441 0.003 -9.710 1.00 98.50 87 VAL A N 1
ATOM 677 C CA . VAL A 1 87 ? -2.288 0.376 -10.533 1.00 98.50 87 VAL A CA 1
ATOM 678 C C . VAL A 1 87 ? -2.468 1.817 -11.002 1.00 98.50 87 VAL A C 1
ATOM 680 O O . VAL A 1 87 ? -3.424 2.134 -11.707 1.00 98.50 87 VAL A O 1
ATOM 683 N N . ASP A 1 88 ? -1.555 2.697 -10.600 1.00 98.38 88 ASP A N 1
ATOM 684 C CA . ASP A 1 88 ? -1.457 4.068 -11.106 1.00 98.38 88 ASP A CA 1
ATOM 685 C C . ASP A 1 88 ? -0.802 4.023 -12.496 1.00 98.38 88 ASP A C 1
ATOM 687 O O . ASP A 1 88 ? 0.335 3.578 -12.635 1.00 98.38 88 ASP A O 1
ATOM 691 N N . THR A 1 89 ? -1.526 4.439 -13.537 1.00 97.44 89 THR A N 1
ATOM 692 C CA . THR A 1 89 ? -1.088 4.342 -14.944 1.00 97.44 89 THR A CA 1
ATOM 693 C C . THR A 1 89 ? -0.244 5.543 -15.405 1.00 97.44 89 THR A C 1
ATOM 695 O O . THR A 1 89 ? -0.200 5.843 -16.598 1.00 97.44 89 THR A O 1
ATOM 698 N N . ASN A 1 90 ? 0.330 6.301 -14.471 1.00 96.19 90 ASN A N 1
ATOM 699 C CA . ASN A 1 90 ? 1.161 7.487 -14.706 1.00 96.19 90 ASN A CA 1
ATOM 700 C C . ASN A 1 90 ? 2.330 7.477 -13.690 1.00 96.19 90 ASN A C 1
ATOM 702 O O . ASN A 1 90 ? 2.678 6.439 -13.138 1.00 96.19 90 ASN A O 1
ATOM 706 N N . HIS A 1 91 ? 2.905 8.633 -13.369 1.00 95.56 91 HIS A N 1
ATOM 707 C CA . HIS A 1 91 ? 4.014 8.807 -12.441 1.00 95.56 91 HIS A CA 1
ATOM 708 C C . HIS A 1 91 ? 5.260 8.023 -12.876 1.00 95.56 91 HIS A C 1
ATOM 710 O O . HIS A 1 91 ? 5.781 8.272 -13.960 1.00 95.56 91 HIS A O 1
ATOM 716 N N . ASP A 1 92 ? 5.765 7.132 -12.021 1.00 95.50 92 ASP A N 1
ATOM 717 C CA . ASP A 1 92 ? 7.008 6.401 -12.274 1.00 95.50 92 ASP A CA 1
ATOM 718 C C . ASP A 1 92 ? 6.739 5.010 -12.877 1.00 95.50 92 ASP A C 1
ATOM 720 O O . ASP A 1 92 ? 7.671 4.224 -13.056 1.00 95.50 92 ASP A O 1
ATOM 724 N N . ASN A 1 93 ? 5.467 4.711 -13.160 1.00 93.62 93 ASN A N 1
ATOM 725 C CA . ASN A 1 93 ? 5.027 3.564 -13.942 1.00 93.62 93 ASN A CA 1
ATOM 726 C C . ASN A 1 93 ? 5.141 3.864 -15.442 1.00 93.62 93 ASN A C 1
ATOM 728 O O . ASN A 1 93 ? 4.595 4.892 -15.890 1.00 93.62 93 ASN A O 1
#

pLDDT: mean 96.75, std 3.26, range [68.0, 98.56]

Nearest PDB structures (foldseek):
  5vh9-assembly1_A  TM=3.193E-01  e=5.334E-01  Saccharomyces cerevisiae

Sequence (93 aa):
DVPTGMKNPTSGNLNIMFNGIYAAQNKQSFLFNGEEVETSGNPTAHVILRGGVNEYGKNIPNYYYDNVLDTIDQYEKMGLQNPFIVVDTNHDN

Foldseek 3Di:
DDQAEFEDDQAQDCVVRVVVLVVQQPWDWDDDPNDIDIDRHDLRYEYEQAFHAHPVRAQGGQPDPVSLVVLVVSCVVVVHHNHDYHYDPDHSD